Protein AF-A0A0P7VGB6-F1 (afdb_monomer_lite)

Organism: Scleropages formosus (NCBI:txid113540)

Foldseek 3Di:
DPPLCVPFWPDKAADPPDRQWMKTKGAQDPPDPRHQKIKIWIWGHDPPPPVDAIFTAKIWIDHDHDTQKIWGRFGGPDPPPDSCVVVCRVPPDDTPIDGPPD

Radius of gyration: 13.34 Å; chains: 1; bounding box: 38×28×36 Å

pLDDT: mean 71.08, std 16.15, range [40.88, 90.06]

Secondary structure (DSSP, 8-state):
--HHHHTT-SEEEEETTEEEEEEEEEEPPTTSTTTT-EEEEEEE--TTTTTSPPEEEEEEEEETTEEEEEEESPPP-----STHHHHHHHHSTTS--EE---

Sequence (102 aa):
MQSFLCRVVRLAGPKGDNIYEWRSTILGPPGSVYEGGVFFLDIAFTPDYPFKPPKLLRVVVTRGSRIDAVCQNAPEIRPLLNSTFVDNVVEKEGGSCHVGMS

InterPro domains:
  IPR000608 Ubiquitin-conjugating (UBC), catalytic core domain [PF00179] (13-56)
  IPR000608 Ubiquitin-conjugating (UBC), catalytic core domain [PS50127] (1-102)
  IPR016135 Ubiquitin-conjugating enzyme/RWD-like [G3DSA:3.10.110.10] (8-97)
  IPR016135 Ubiquitin-conjugating enzyme/RWD-like [SSF54495] (8-59)

Structure (mmCIF, N/CA/C/O backbone):
data_AF-A0A0P7VGB6-F1
#
_entry.id   AF-A0A0P7VGB6-F1
#
loop_
_atom_site.group_PDB
_atom_site.id
_atom_site.type_symbol
_atom_site.label_atom_id
_atom_site.label_alt_id
_atom_site.label_comp_id
_atom_site.label_asym_id
_atom_site.label_entity_id
_atom_site.label_seq_id
_atom_site.pdbx_PDB_ins_code
_atom_site.Cartn_x
_atom_site.Cartn_y
_atom_site.Cartn_z
_atom_site.occupancy
_atom_site.B_iso_or_equiv
_atom_site.auth_seq_id
_atom_site.auth_comp_id
_atom_site.auth_asym_id
_atom_site.auth_atom_id
_atom_site.pdbx_PDB_model_num
ATOM 1 N N . MET A 1 1 ? 12.772 -12.089 -1.631 1.00 44.84 1 MET A N 1
ATOM 2 C CA . MET A 1 1 ? 11.795 -11.185 -2.280 1.00 44.84 1 MET A CA 1
ATOM 3 C C . MET A 1 1 ? 10.356 -11.387 -1.777 1.00 44.84 1 MET A C 1
ATOM 5 O O . MET A 1 1 ? 9.650 -10.403 -1.641 1.00 44.84 1 MET A O 1
ATOM 9 N N . GLN A 1 2 ? 9.932 -12.611 -1.416 1.00 42.31 2 GLN A N 1
ATOM 10 C CA . GLN A 1 2 ? 8.554 -12.931 -0.976 1.00 42.31 2 GLN A CA 1
ATOM 11 C C . GLN A 1 2 ? 8.207 -12.626 0.503 1.00 42.31 2 GLN A C 1
ATOM 13 O O . GLN A 1 2 ? 7.038 -12.648 0.876 1.00 42.31 2 GLN A O 1
ATOM 18 N N . SER A 1 3 ? 9.194 -12.394 1.374 1.00 46.78 3 SER A N 1
ATOM 19 C CA . SER A 1 3 ? 8.998 -12.434 2.835 1.00 46.78 3 SER A CA 1
ATOM 20 C C . SER A 1 3 ? 8.408 -11.157 3.449 1.00 46.78 3 SER A C 1
ATOM 22 O O . SER A 1 3 ? 7.692 -11.250 4.443 1.00 46.78 3 SER A O 1
ATOM 24 N N . PHE A 1 4 ? 8.671 -9.981 2.867 1.00 49.28 4 PHE A N 1
ATOM 25 C CA . PHE A 1 4 ? 8.203 -8.691 3.400 1.00 49.28 4 PHE A CA 1
ATOM 26 C C . PHE A 1 4 ? 6.713 -8.429 3.132 1.00 49.28 4 PHE A C 1
ATOM 28 O O . PHE A 1 4 ? 6.015 -7.931 4.008 1.00 49.28 4 PHE A O 1
ATOM 35 N N . LEU A 1 5 ? 6.209 -8.801 1.949 1.00 53.38 5 LEU A N 1
ATOM 36 C CA . LEU A 1 5 ? 4.799 -8.614 1.580 1.00 53.38 5 LEU A CA 1
ATOM 37 C C . LEU A 1 5 ? 3.881 -9.619 2.299 1.00 53.38 5 LEU A C 1
ATOM 39 O O . LEU A 1 5 ? 2.825 -9.244 2.791 1.00 53.38 5 LEU A O 1
ATOM 43 N N . CYS A 1 6 ? 4.306 -10.876 2.445 1.00 50.16 6 CYS A N 1
ATOM 44 C CA . CYS A 1 6 ? 3.435 -11.977 2.876 1.00 50.16 6 CYS A CA 1
ATOM 45 C C . CYS A 1 6 ? 2.855 -11.841 4.305 1.00 50.16 6 CYS A C 1
ATOM 47 O O . CYS A 1 6 ? 1.812 -12.416 4.598 1.00 50.16 6 CYS A O 1
ATOM 49 N N . ARG A 1 7 ? 3.498 -11.086 5.213 1.00 55.44 7 ARG A N 1
ATOM 50 C CA . ARG A 1 7 ? 3.046 -10.988 6.620 1.00 55.44 7 ARG A CA 1
ATOM 51 C C . ARG A 1 7 ? 1.944 -9.962 6.883 1.00 55.44 7 ARG A C 1
ATOM 53 O O . ARG A 1 7 ? 1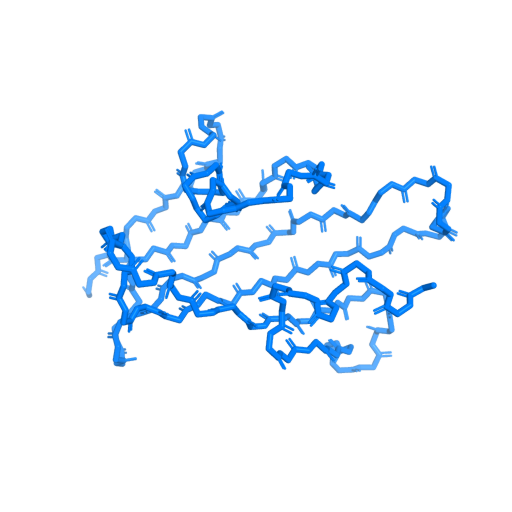.204 -10.131 7.845 1.00 55.44 7 ARG A O 1
ATOM 60 N N . VAL A 1 8 ? 1.855 -8.901 6.087 1.00 57.84 8 VAL A N 1
ATOM 61 C CA . VAL A 1 8 ? 0.941 -7.765 6.347 1.00 57.84 8 VAL A CA 1
ATOM 62 C C . VAL A 1 8 ? -0.009 -7.541 5.175 1.00 57.84 8 VAL A C 1
ATOM 64 O O . VAL A 1 8 ? -1.157 -7.140 5.355 1.00 57.84 8 VAL A O 1
ATOM 67 N N . VAL A 1 9 ? 0.451 -7.843 3.963 1.00 64.44 9 VAL A N 1
ATOM 68 C CA . VAL A 1 9 ? -0.320 -7.659 2.746 1.00 64.44 9 VAL A CA 1
ATOM 69 C C . VAL A 1 9 ? -1.080 -8.939 2.431 1.00 64.44 9 VAL A C 1
ATOM 71 O O . VAL A 1 9 ? -0.487 -9.993 2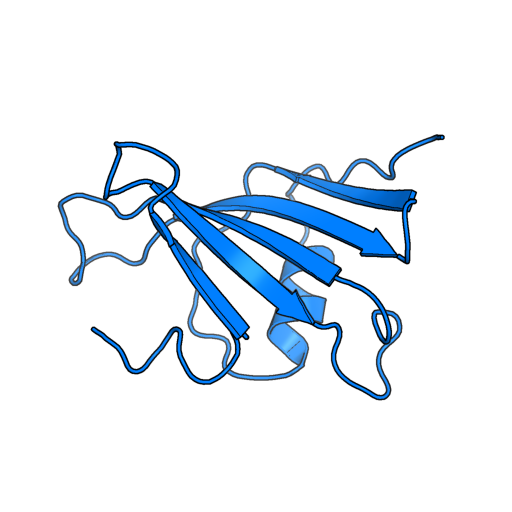.218 1.00 64.44 9 VAL A O 1
ATOM 74 N N . ARG A 1 10 ? -2.412 -8.836 2.382 1.00 71.81 10 ARG A N 1
ATOM 75 C CA . ARG A 1 10 ? -3.296 -9.959 2.036 1.00 71.81 10 ARG A CA 1
ATOM 76 C C . ARG A 1 10 ? -3.190 -10.319 0.560 1.00 71.81 10 ARG A C 1
ATOM 78 O O . ARG A 1 10 ? -3.233 -11.492 0.216 1.00 71.81 10 ARG A O 1
ATOM 85 N N . LEU A 1 11 ? -3.065 -9.307 -0.296 1.00 80.69 11 LEU A N 1
ATOM 86 C CA . LEU A 1 11 ? -2.961 -9.444 -1.746 1.00 80.69 11 LEU A CA 1
ATOM 87 C C . LEU A 1 11 ? -1.965 -8.416 -2.268 1.00 80.69 11 LEU A C 1
ATOM 89 O O . LEU A 1 11 ? -2.066 -7.245 -1.909 1.00 80.69 11 LEU A O 1
ATOM 93 N N . ALA A 1 12 ? -1.027 -8.838 -3.108 1.00 84.88 12 ALA A N 1
ATOM 94 C CA . ALA A 1 12 ? -0.084 -7.964 -3.794 1.00 84.88 12 ALA A CA 1
ATOM 95 C C . ALA A 1 12 ? 0.095 -8.456 -5.228 1.00 84.88 12 ALA A C 1
ATOM 97 O O . ALA A 1 12 ? 0.244 -9.659 -5.440 1.00 84.88 12 ALA A O 1
ATOM 98 N N . GLY A 1 13 ? 0.122 -7.544 -6.191 1.00 87.88 13 GLY A N 1
ATOM 99 C CA . GLY A 1 13 ? 0.420 -7.890 -7.573 1.00 87.88 13 GLY A CA 1
ATOM 100 C C . GLY A 1 13 ? 0.746 -6.667 -8.422 1.00 87.88 13 GLY A C 1
ATOM 101 O O . GLY A 1 13 ? 0.487 -5.541 -7.989 1.00 87.88 13 GLY A O 1
ATOM 102 N N . PRO A 1 14 ? 1.318 -6.875 -9.617 1.00 89.81 14 PRO A N 1
ATOM 103 C CA . PRO A 1 14 ? 1.593 -5.796 -10.551 1.00 89.81 14 PRO A CA 1
ATOM 104 C C . PRO A 1 14 ? 0.297 -5.112 -11.001 1.00 89.81 14 PRO A C 1
ATOM 106 O O . PRO A 1 14 ? -0.769 -5.726 -11.093 1.00 89.81 14 PRO A O 1
ATOM 109 N N . LYS A 1 15 ? 0.387 -3.814 -11.262 1.00 88.19 15 LYS A N 1
ATOM 110 C CA . LYS A 1 15 ? -0.715 -2.973 -11.712 1.00 88.19 15 LYS A CA 1
ATOM 111 C C . LYS A 1 15 ? -0.679 -2.905 -13.238 1.00 88.19 15 LYS A C 1
ATOM 113 O O . LYS A 1 15 ? 0.075 -2.128 -13.819 1.00 88.19 15 LYS A O 1
ATOM 118 N N . GLY A 1 16 ? -1.527 -3.710 -13.873 1.00 86.81 16 GLY A N 1
ATOM 119 C CA . GLY A 1 16 ? -1.544 -3.840 -15.331 1.00 86.81 16 GLY A CA 1
ATOM 120 C C . GLY A 1 16 ? -0.239 -4.448 -15.844 1.00 86.81 16 GLY A C 1
ATOM 121 O O . GLY A 1 16 ? 0.276 -5.391 -15.245 1.00 86.81 16 GLY A O 1
ATOM 122 N N . ASP A 1 17 ? 0.302 -3.880 -16.920 1.00 88.06 17 ASP A N 1
ATOM 123 C CA . ASP A 1 17 ? 1.485 -4.419 -17.605 1.00 88.06 17 ASP A CA 1
ATOM 124 C C . ASP A 1 17 ? 2.818 -3.940 -16.999 1.00 88.06 17 ASP A C 1
ATOM 126 O O . ASP A 1 17 ? 3.877 -4.503 -17.284 1.00 88.06 17 ASP A O 1
ATOM 130 N N . ASN A 1 18 ? 2.796 -2.908 -16.143 1.00 86.12 18 ASN A N 1
ATOM 131 C CA . ASN A 1 18 ? 4.002 -2.385 -15.506 1.00 86.12 18 ASN A CA 1
ATOM 132 C C . ASN A 1 18 ? 4.347 -3.188 -14.243 1.00 86.12 18 ASN A C 1
ATOM 134 O O . ASN A 1 18 ? 3.804 -2.945 -13.167 1.00 86.12 18 ASN A O 1
ATOM 138 N N . ILE A 1 19 ? 5.315 -4.100 -14.357 1.00 86.75 19 ILE A N 1
ATOM 139 C CA . ILE A 1 19 ? 5.778 -4.943 -13.242 1.00 86.75 19 ILE A CA 1
ATOM 140 C C . ILE A 1 19 ? 6.459 -4.171 -12.104 1.00 86.75 19 ILE A C 1
ATOM 142 O O . ILE A 1 19 ? 6.685 -4.744 -11.040 1.00 86.75 19 ILE A O 1
ATOM 146 N N . TYR A 1 20 ? 6.809 -2.900 -12.312 1.00 87.81 20 TYR A N 1
ATOM 147 C CA . TYR A 1 20 ? 7.394 -2.044 -11.2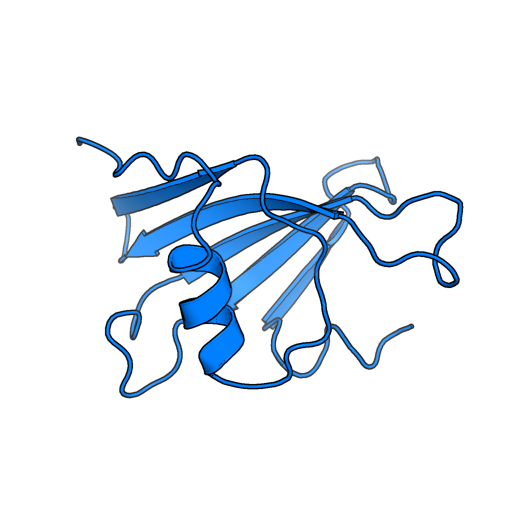81 1.00 87.81 20 TYR A CA 1
ATOM 148 C C . TYR A 1 20 ? 6.336 -1.296 -10.472 1.00 87.81 20 TYR A C 1
ATOM 150 O O . TYR A 1 20 ? 6.632 -0.826 -9.377 1.00 87.81 20 TYR A O 1
ATOM 158 N N . GLU A 1 21 ? 5.101 -1.209 -10.961 1.00 89.12 21 GLU A N 1
ATOM 159 C CA . GLU A 1 21 ? 3.976 -0.679 -10.198 1.00 89.12 21 GLU A CA 1
ATOM 160 C C . GLU A 1 21 ? 3.178 -1.829 -9.620 1.00 89.12 21 GLU A C 1
ATOM 162 O O . GLU A 1 21 ? 2.709 -2.695 -10.346 1.00 89.12 21 GLU A O 1
ATOM 167 N N . TRP A 1 22 ? 3.019 -1.857 -8.307 1.00 90.06 22 TRP A N 1
ATOM 168 C CA . TRP A 1 22 ? 2.251 -2.886 -7.628 1.00 90.06 22 TRP A CA 1
ATOM 169 C C . TRP A 1 22 ? 1.078 -2.268 -6.904 1.00 90.06 22 TRP A C 1
ATOM 171 O O . TRP A 1 22 ? 1.183 -1.193 -6.316 1.00 90.06 22 TRP A O 1
ATOM 181 N N . ARG A 1 23 ? -0.033 -2.995 -6.904 1.00 89.75 23 ARG A N 1
ATOM 182 C CA . ARG A 1 23 ? -1.151 -2.733 -6.017 1.00 89.75 23 ARG A CA 1
ATOM 183 C C . ARG A 1 23 ? -1.189 -3.793 -4.935 1.00 89.75 23 ARG A C 1
ATOM 185 O O . ARG A 1 23 ? -1.119 -4.990 -5.217 1.00 89.75 23 ARG A O 1
ATOM 192 N N . SER A 1 24 ? -1.334 -3.347 -3.697 1.00 87.50 24 SER A N 1
ATOM 193 C CA . SER A 1 24 ? -1.550 -4.227 -2.561 1.00 87.50 24 SER A CA 1
ATOM 194 C C . SER A 1 24 ? -2.775 -3.844 -1.749 1.00 87.50 24 SER A C 1
ATOM 196 O O . SER A 1 24 ? -3.257 -2.714 -1.800 1.00 87.50 24 SER A O 1
ATOM 198 N N . THR A 1 25 ? -3.315 -4.827 -1.032 1.00 85.69 25 THR A N 1
ATOM 199 C CA . THR A 1 25 ? -4.449 -4.653 -0.123 1.00 85.69 25 THR A CA 1
ATOM 200 C C . THR A 1 25 ? -4.075 -5.098 1.284 1.00 85.69 25 THR A C 1
ATOM 202 O O . THR A 1 25 ? -3.554 -6.202 1.483 1.00 85.69 25 THR A O 1
ATOM 205 N N . ILE A 1 26 ? -4.371 -4.242 2.257 1.00 84.75 26 ILE A N 1
ATOM 206 C CA . ILE A 1 26 ? -4.193 -4.487 3.689 1.00 84.75 26 ILE A CA 1
ATOM 207 C C . ILE A 1 26 ? -5.546 -4.287 4.376 1.00 84.75 26 ILE A C 1
ATOM 209 O O . ILE A 1 26 ? -6.328 -3.417 3.993 1.00 84.75 26 ILE A O 1
ATOM 213 N N . LEU A 1 27 ? -5.835 -5.116 5.375 1.00 83.00 27 LEU A N 1
ATOM 214 C CA . LEU A 1 27 ? -7.009 -4.940 6.227 1.00 83.00 27 LEU A CA 1
ATOM 215 C C . LEU A 1 27 ? -6.622 -4.152 7.472 1.00 83.00 27 LEU A C 1
ATOM 217 O O . LEU A 1 27 ? -5.530 -4.343 8.009 1.00 83.00 27 LEU A O 1
ATOM 221 N N . GLY A 1 28 ? -7.539 -3.311 7.942 1.00 78.44 28 GLY A N 1
ATOM 222 C CA . GLY A 1 28 ? -7.399 -2.637 9.224 1.00 78.44 28 GLY A CA 1
ATOM 223 C C . GLY A 1 28 ? -7.143 -3.643 10.358 1.00 78.44 28 GLY A C 1
ATOM 224 O O . GLY A 1 28 ? -7.872 -4.637 10.444 1.00 78.44 28 GLY A O 1
ATOM 225 N N . PRO A 1 29 ? -6.129 -3.429 11.216 1.00 76.62 29 PRO A N 1
ATOM 226 C CA . PRO A 1 29 ? -5.861 -4.300 12.355 1.00 76.62 29 PRO A CA 1
ATOM 227 C C . PRO A 1 29 ? -7.059 -4.354 13.320 1.00 76.62 29 PRO A C 1
ATOM 229 O O . PRO A 1 29 ? -7.689 -3.315 13.544 1.00 76.62 29 PRO A O 1
ATOM 232 N N . PRO A 1 30 ? -7.363 -5.517 13.925 1.00 78.19 30 PRO A N 1
ATOM 233 C CA . PRO A 1 30 ? -8.392 -5.610 14.958 1.00 78.19 30 PRO A CA 1
ATOM 234 C C . PRO A 1 30 ? -7.991 -4.798 16.199 1.00 78.19 30 PRO A C 1
ATOM 236 O O . PRO A 1 30 ? -6.815 -4.758 16.563 1.00 78.19 30 PRO A O 1
ATOM 239 N N . GLY A 1 31 ? -8.957 -4.148 16.844 1.00 76.75 31 GLY A N 1
ATOM 240 C CA . GLY A 1 31 ? -8.768 -3.272 18.002 1.00 76.75 31 GLY A CA 1
ATOM 241 C C . GLY A 1 31 ? -8.253 -1.864 17.674 1.00 76.75 31 GLY A C 1
ATOM 242 O O . GLY A 1 31 ? -7.966 -1.107 18.598 1.00 76.75 31 GLY A O 1
ATOM 243 N N . SER A 1 32 ? -8.120 -1.502 16.391 1.00 75.06 32 SER A N 1
ATOM 244 C CA . SER A 1 32 ? -7.694 -0.162 15.948 1.00 75.06 32 SER A CA 1
ATOM 245 C C . SER A 1 32 ? -8.875 0.698 15.489 1.00 75.06 32 SER A C 1
ATOM 247 O O . SER A 1 32 ? -9.925 0.186 15.100 1.00 75.06 32 SER A O 1
ATOM 249 N N . VAL A 1 33 ? -8.686 2.020 15.420 1.00 73.75 33 VAL A N 1
ATOM 250 C CA . VAL A 1 33 ? -9.676 2.943 14.822 1.00 73.75 33 VAL A CA 1
ATOM 251 C C . VAL A 1 33 ? -9.931 2.671 13.340 1.00 73.75 33 VAL A C 1
ATOM 253 O O . VAL A 1 33 ? -10.915 3.163 12.791 1.00 73.75 33 VAL A O 1
ATOM 256 N N . TYR A 1 34 ? -9.066 1.879 12.706 1.00 75.19 34 TYR A N 1
ATOM 257 C CA . TYR A 1 34 ? -9.132 1.461 11.312 1.00 75.19 34 TYR A CA 1
ATOM 258 C C . TYR A 1 34 ? -9.737 0.069 11.129 1.00 75.19 34 TYR A C 1
ATOM 260 O O . TYR A 1 34 ? -9.864 -0.389 9.992 1.00 75.19 34 TYR A O 1
ATOM 268 N N . GLU A 1 35 ? -10.111 -0.615 12.215 1.00 82.12 35 GLU A N 1
ATOM 269 C CA . GLU A 1 35 ? -10.746 -1.928 12.155 1.00 82.12 35 GLU A CA 1
ATOM 270 C C . GLU A 1 35 ? -11.961 -1.903 11.213 1.00 82.1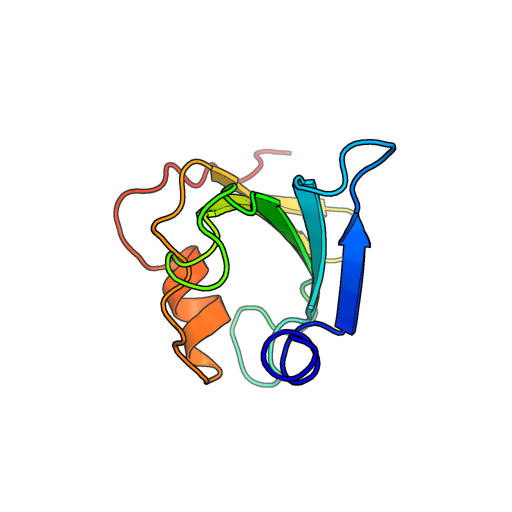2 35 GLU A C 1
ATOM 272 O O . GLU A 1 35 ? -12.716 -0.922 11.139 1.00 82.12 35 GLU A O 1
ATOM 277 N N . GLY A 1 36 ? -12.094 -2.972 10.422 1.00 82.75 36 GLY A N 1
ATOM 278 C CA . GLY A 1 36 ? -13.108 -3.097 9.373 1.00 82.75 36 GLY A CA 1
ATOM 279 C C . GLY A 1 36 ? -12.830 -2.281 8.103 1.00 82.75 36 GLY A C 1
ATOM 280 O O . GLY A 1 36 ? -13.587 -2.393 7.140 1.00 82.75 36 GLY A O 1
ATOM 281 N N . GLY A 1 37 ? -11.762 -1.478 8.070 1.00 83.94 37 GLY A N 1
ATOM 282 C CA . GLY A 1 37 ? -11.319 -0.752 6.882 1.00 83.94 37 GLY A CA 1
ATOM 283 C C . GLY A 1 37 ? -10.496 -1.612 5.919 1.00 83.94 37 GLY A C 1
ATOM 284 O O . GLY A 1 37 ? -9.815 -2.562 6.319 1.00 83.94 37 GLY A O 1
ATOM 285 N N . VAL A 1 38 ? -10.527 -1.249 4.638 1.00 86.44 38 VAL A N 1
ATOM 286 C CA . VAL A 1 38 ? -9.690 -1.826 3.580 1.00 86.44 38 VAL A CA 1
ATOM 287 C C . VAL A 1 38 ? -8.794 -0.738 3.002 1.00 86.44 38 VAL A C 1
ATOM 289 O O . VAL A 1 38 ? -9.266 0.322 2.587 1.00 86.44 38 VAL A O 1
ATOM 292 N N . PHE A 1 39 ? -7.497 -1.027 2.970 1.00 85.50 39 PHE A N 1
ATOM 293 C CA . PHE A 1 39 ? -6.443 -0.124 2.535 1.00 85.50 39 PHE A CA 1
ATOM 294 C C . PHE A 1 39 ? -5.870 -0.623 1.216 1.00 85.50 39 PHE A C 1
ATOM 296 O O . PHE A 1 39 ? -5.308 -1.718 1.160 1.00 85.50 39 PHE A O 1
ATOM 303 N N . PHE A 1 40 ? -5.981 0.182 0.165 1.00 87.25 40 PHE A N 1
ATOM 304 C CA . PHE A 1 40 ? -5.360 -0.084 -1.129 1.00 87.25 40 PHE A CA 1
ATOM 305 C C . PHE A 1 40 ? -4.106 0.763 -1.274 1.00 87.25 40 PHE A C 1
ATOM 307 O O . PHE A 1 40 ? -4.177 1.986 -1.181 1.00 87.25 40 PHE A O 1
ATOM 314 N N . LEU A 1 41 ? -2.971 0.124 -1.530 1.00 84.88 41 LEU A N 1
ATOM 315 C CA . LEU A 1 41 ? -1.676 0.780 -1.638 1.00 84.88 41 LEU A CA 1
ATOM 316 C C . LEU A 1 41 ? -1.156 0.630 -3.063 1.00 84.88 41 LEU A C 1
ATOM 318 O O . LEU A 1 41 ? -1.156 -0.473 -3.606 1.00 84.88 41 LEU A O 1
ATOM 322 N N . ASP A 1 42 ? -0.694 1.730 -3.648 1.00 87.56 42 ASP A N 1
ATOM 323 C CA . ASP A 1 42 ? 0.054 1.729 -4.901 1.00 87.56 42 ASP A CA 1
ATOM 324 C C . ASP A 1 42 ? 1.543 1.927 -4.581 1.00 87.56 42 ASP A C 1
ATOM 326 O O . ASP A 1 42 ? 1.931 2.909 -3.943 1.00 87.56 42 ASP A O 1
ATOM 330 N N . ILE A 1 43 ? 2.375 0.980 -5.005 1.00 84.75 43 ILE A N 1
ATOM 331 C CA . ILE A 1 43 ? 3.795 0.872 -4.665 1.00 84.75 43 ILE A CA 1
ATOM 332 C C . ILE A 1 43 ? 4.614 0.898 -5.955 1.00 84.75 43 ILE A C 1
ATOM 334 O O . ILE A 1 43 ? 4.306 0.170 -6.892 1.00 84.75 43 ILE A O 1
ATOM 338 N N . ALA A 1 44 ? 5.680 1.694 -5.991 1.00 86.81 44 ALA A N 1
ATOM 339 C CA . ALA A 1 44 ? 6.647 1.705 -7.082 1.00 86.81 44 ALA A CA 1
ATOM 340 C C . ALA A 1 44 ? 7.966 1.059 -6.650 1.00 86.81 44 ALA A C 1
ATOM 342 O O . ALA A 1 44 ? 8.651 1.544 -5.744 1.00 86.81 44 ALA A O 1
ATOM 343 N N . PHE A 1 45 ? 8.346 -0.011 -7.336 1.00 86.00 45 PHE A N 1
ATOM 344 C CA . PHE A 1 45 ? 9.673 -0.598 -7.255 1.00 86.00 45 PHE A CA 1
ATOM 345 C C . PHE A 1 45 ? 10.629 0.192 -8.141 1.00 86.00 45 PHE A C 1
ATOM 347 O O . PHE A 1 45 ? 10.366 0.426 -9.319 1.00 86.00 45 PHE A O 1
ATOM 354 N N . THR A 1 46 ? 11.747 0.622 -7.567 1.00 82.81 46 THR A N 1
ATOM 355 C CA . THR A 1 46 ? 12.809 1.257 -8.344 1.00 82.81 46 THR A CA 1
ATOM 356 C C . THR A 1 46 ? 13.640 0.184 -9.058 1.00 82.81 46 THR A C 1
ATOM 358 O O . THR A 1 46 ? 13.697 -0.954 -8.586 1.00 82.81 46 THR A O 1
ATOM 361 N N . PRO A 1 47 ? 14.333 0.524 -10.160 1.00 85.38 47 PRO A N 1
ATOM 362 C CA . PRO A 1 47 ? 15.277 -0.392 -10.807 1.00 85.38 47 PRO A CA 1
ATOM 363 C C . PRO A 1 47 ? 16.401 -0.866 -9.873 1.00 85.38 47 PRO A C 1
ATOM 365 O O . PRO A 1 47 ? 16.943 -1.949 -10.056 1.00 85.38 47 PRO A O 1
ATOM 368 N N . ASP A 1 48 ? 16.712 -0.067 -8.848 1.00 84.75 48 ASP A N 1
ATOM 369 C CA . ASP A 1 48 ? 17.726 -0.360 -7.832 1.00 84.75 48 ASP A CA 1
ATOM 370 C C . ASP A 1 48 ? 17.219 -1.310 -6.728 1.00 84.75 48 ASP A C 1
ATOM 372 O O . ASP A 1 48 ? 17.944 -1.600 -5.773 1.00 84.75 48 ASP A O 1
ATOM 376 N N . TYR A 1 49 ? 15.970 -1.776 -6.789 1.00 78.44 49 TYR A N 1
ATOM 377 C CA . TYR A 1 49 ? 15.467 -2.791 -5.868 1.00 78.44 49 TYR A CA 1
ATOM 378 C C . TYR A 1 49 ? 16.229 -4.113 -6.095 1.00 78.44 49 TYR A C 1
ATOM 380 O O . TYR A 1 49 ? 16.374 -4.536 -7.241 1.00 78.44 49 TYR A O 1
ATOM 388 N N . PRO A 1 50 ? 16.717 -4.808 -5.047 1.00 80.88 50 PRO A N 1
ATOM 389 C CA . PRO A 1 50 ? 16.371 -4.677 -3.627 1.00 80.88 50 PRO A CA 1
ATOM 390 C C . PRO A 1 50 ? 17.294 -3.773 -2.787 1.00 80.88 50 PRO A C 1
ATOM 392 O O . PRO A 1 50 ? 17.121 -3.717 -1.572 1.00 80.88 50 PRO A O 1
ATOM 395 N N . PHE A 1 51 ? 18.273 -3.088 -3.388 1.00 84.69 51 PHE A N 1
ATOM 396 C CA . PHE A 1 51 ? 19.230 -2.237 -2.665 1.00 84.69 51 PHE A CA 1
ATOM 397 C C . PHE A 1 51 ? 18.609 -0.927 -2.171 1.00 84.69 51 PHE A C 1
ATOM 399 O O . PHE A 1 51 ? 19.003 -0.418 -1.122 1.00 84.69 51 PHE A O 1
ATOM 406 N N . LYS A 1 52 ? 17.622 -0.391 -2.902 1.00 79.25 52 LYS A N 1
ATOM 407 C CA . LYS A 1 52 ? 16.769 0.714 -2.443 1.00 79.25 52 LYS A CA 1
ATOM 408 C C . LYS A 1 52 ? 15.357 0.220 -2.115 1.00 79.25 52 LYS A C 1
ATOM 410 O O . LYS A 1 52 ? 14.841 -0.649 -2.823 1.00 79.25 52 LYS A O 1
ATOM 415 N N . PRO A 1 53 ? 14.711 0.766 -1.069 1.00 75.88 53 PRO A N 1
ATOM 416 C CA . PRO A 1 53 ? 13.340 0.410 -0.732 1.00 75.88 53 PRO A CA 1
ATOM 417 C C . PRO A 1 53 ? 12.361 0.864 -1.831 1.00 75.88 53 PRO A C 1
ATOM 419 O O . PRO A 1 53 ? 12.642 1.813 -2.571 1.00 75.88 53 PRO A O 1
ATOM 422 N N . PRO A 1 54 ? 11.196 0.206 -1.948 1.00 80.56 54 PRO A N 1
ATOM 423 C CA . PRO A 1 54 ? 10.138 0.670 -2.827 1.00 80.56 54 PRO A CA 1
ATOM 424 C C . PRO A 1 54 ? 9.480 1.941 -2.269 1.00 80.56 54 PRO A C 1
ATOM 426 O O . PRO A 1 54 ? 9.449 2.183 -1.057 1.00 80.56 54 PRO A O 1
ATOM 429 N N . LYS A 1 55 ? 8.918 2.747 -3.169 1.00 80.69 55 LYS A N 1
ATOM 430 C CA . LYS A 1 55 ? 8.222 3.992 -2.831 1.00 80.69 55 LYS A CA 1
ATOM 431 C C . LYS A 1 55 ? 6.725 3.751 -2.720 1.00 80.69 55 LYS A C 1
ATOM 433 O O . LYS A 1 55 ? 6.141 3.094 -3.580 1.00 80.69 55 LYS A O 1
ATOM 438 N N . LEU A 1 56 ? 6.099 4.315 -1.692 1.00 80.81 56 LEU A N 1
ATOM 439 C CA . LEU A 1 56 ? 4.647 4.320 -1.567 1.00 80.81 56 LEU A CA 1
ATOM 440 C C . LEU A 1 56 ? 4.093 5.525 -2.329 1.00 80.81 56 LEU A C 1
ATOM 442 O O . LEU A 1 56 ? 4.351 6.667 -1.965 1.00 80.81 56 LEU A O 1
ATOM 446 N N . LEU A 1 57 ? 3.358 5.279 -3.409 1.00 82.75 57 LEU A N 1
ATOM 447 C CA . LEU A 1 57 ? 2.806 6.349 -4.240 1.00 82.75 57 LEU A CA 1
ATOM 448 C C . LEU A 1 57 ? 1.516 6.900 -3.635 1.00 82.75 57 LEU A C 1
ATOM 450 O O . LEU A 1 57 ? 1.327 8.114 -3.533 1.00 82.75 57 LEU A O 1
ATOM 454 N N . ARG A 1 58 ? 0.611 5.993 -3.256 1.00 85.38 58 ARG A N 1
ATOM 455 C CA . ARG A 1 58 ?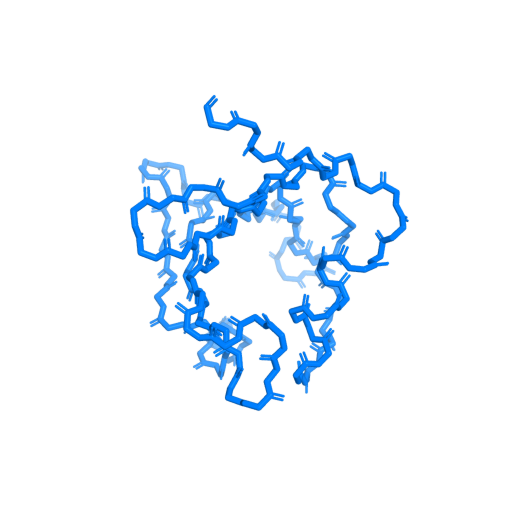 -0.746 6.339 -2.841 1.00 85.38 58 ARG A CA 1
ATOM 456 C C . ARG A 1 58 ? -1.336 5.286 -1.919 1.00 85.38 58 ARG A C 1
ATOM 458 O O . ARG A 1 58 ? -1.116 4.096 -2.124 1.00 85.38 58 ARG A O 1
ATOM 465 N N . VAL A 1 59 ? -2.150 5.735 -0.971 1.00 84.62 59 VAL A N 1
ATOM 466 C CA . VAL A 1 59 ? -2.988 4.893 -0.118 1.00 84.62 59 VAL A CA 1
ATOM 467 C C . VAL A 1 59 ? -4.432 5.366 -0.209 1.00 84.62 59 VAL A C 1
ATOM 469 O O . VAL A 1 59 ? -4.705 6.560 -0.110 1.00 84.62 59 VAL A O 1
ATOM 472 N N . VAL A 1 60 ? -5.355 4.431 -0.412 1.00 86.38 60 VAL A N 1
ATOM 473 C CA . VAL A 1 60 ? -6.801 4.663 -0.329 1.00 86.38 60 VAL A CA 1
ATOM 474 C C . VAL A 1 60 ? -7.344 3.869 0.833 1.00 86.38 60 VAL A C 1
ATOM 476 O O . VAL A 1 60 ? -7.178 2.652 0.873 1.00 86.38 60 VAL A O 1
ATOM 479 N N . VAL A 1 61 ? -8.023 4.557 1.736 1.00 83.50 61 VAL A N 1
ATOM 480 C CA . VAL A 1 61 ? -8.718 3.956 2.866 1.00 83.50 61 VAL A CA 1
ATOM 481 C C . VAL A 1 61 ? -10.199 3.906 2.541 1.00 83.50 61 VAL A C 1
ATOM 483 O O . VAL A 1 61 ? -10.791 4.908 2.136 1.00 83.50 61 VAL A O 1
ATOM 486 N N . THR A 1 62 ? -10.793 2.733 2.707 1.00 85.81 62 THR A N 1
ATOM 487 C CA . THR A 1 62 ? -12.218 2.515 2.469 1.00 85.81 62 THR A CA 1
ATOM 488 C C . THR A 1 62 ? -12.866 1.819 3.655 1.00 85.81 62 THR A C 1
ATOM 490 O O . THR A 1 62 ? -12.250 0.954 4.282 1.00 85.81 62 THR A O 1
ATOM 493 N N . ARG A 1 63 ? -14.127 2.152 3.928 1.00 85.00 63 ARG A N 1
ATOM 494 C CA . ARG A 1 63 ? -15.009 1.404 4.831 1.00 85.00 63 ARG A CA 1
ATOM 495 C C . ARG A 1 63 ? -16.296 1.066 4.100 1.00 85.00 63 ARG A C 1
ATOM 497 O O . ARG A 1 63 ? -17.062 1.944 3.700 1.00 85.00 63 ARG A O 1
ATOM 504 N N . GLY A 1 64 ? -16.525 -0.230 3.891 1.00 83.19 64 GLY A N 1
ATOM 505 C CA . GLY A 1 64 ? -17.580 -0.690 2.990 1.00 83.19 64 GLY A CA 1
ATOM 506 C C . GLY A 1 64 ? -17.367 -0.123 1.582 1.00 83.19 64 GLY A C 1
ATOM 507 O O . GLY A 1 64 ? -16.312 -0.325 0.989 1.00 83.19 64 GLY A O 1
ATOM 508 N N . SER A 1 65 ? -18.352 0.609 1.059 1.00 78.81 65 SER A N 1
ATOM 509 C CA . SER A 1 65 ? -18.281 1.252 -0.265 1.00 78.81 65 SER A CA 1
ATOM 510 C C . SER A 1 65 ? -17.834 2.721 -0.231 1.00 78.81 65 SER A C 1
ATOM 512 O O . SER A 1 65 ? -17.819 3.367 -1.276 1.00 78.81 65 SER A O 1
ATOM 514 N N . ARG A 1 66 ? -17.504 3.277 0.943 1.00 83.94 66 ARG A N 1
ATOM 515 C CA . ARG A 1 66 ? -17.128 4.692 1.100 1.00 83.94 66 ARG A CA 1
ATOM 516 C C . ARG A 1 66 ? -15.610 4.849 1.094 1.00 83.94 66 ARG A C 1
ATOM 518 O O . ARG A 1 66 ? -14.907 4.055 1.719 1.00 83.94 66 ARG A O 1
ATOM 525 N N . ILE A 1 67 ? -15.118 5.870 0.392 1.00 84.31 67 ILE A N 1
ATOM 526 C CA . ILE A 1 67 ? -13.715 6.296 0.456 1.00 84.31 67 ILE A CA 1
ATOM 527 C C . ILE A 1 67 ? -13.593 7.257 1.634 1.00 84.31 67 ILE A C 1
ATOM 529 O O . ILE A 1 67 ? -14.145 8.351 1.588 1.00 84.31 67 ILE A O 1
ATOM 533 N N . ASP A 1 68 ? -12.873 6.845 2.671 1.00 75.81 68 ASP A N 1
ATOM 534 C CA . ASP A 1 68 ? -12.701 7.653 3.879 1.00 75.81 68 ASP A CA 1
ATOM 535 C C . ASP A 1 68 ? -11.509 8.601 3.742 1.00 75.81 68 ASP A C 1
ATOM 537 O O . ASP A 1 68 ? -11.581 9.764 4.132 1.00 75.81 68 ASP A O 1
ATOM 541 N N . ALA A 1 69 ? -10.413 8.129 3.145 1.00 78.56 69 ALA A N 1
ATOM 542 C CA . ALA A 1 69 ? -9.213 8.935 2.967 1.00 78.56 69 ALA A CA 1
ATOM 543 C C . ALA A 1 69 ? -8.427 8.531 1.721 1.00 78.56 69 ALA A C 1
ATOM 545 O O . ALA A 1 69 ? -8.350 7.354 1.355 1.00 78.56 69 ALA A O 1
ATOM 546 N N . VAL A 1 70 ? -7.786 9.520 1.103 1.00 82.62 70 VAL A N 1
ATOM 547 C CA . VAL A 1 70 ? -6.784 9.306 0.059 1.00 82.62 70 VAL A CA 1
ATOM 548 C C . VAL A 1 70 ? -5.517 10.052 0.445 1.00 82.62 70 VAL A C 1
ATOM 550 O O . VAL A 1 70 ? -5.509 11.279 0.494 1.00 82.62 70 VAL A O 1
ATOM 553 N N . CYS A 1 71 ? -4.440 9.307 0.678 1.00 75.50 71 CYS A N 1
ATOM 554 C CA . CYS A 1 71 ? -3.119 9.843 0.983 1.00 75.50 71 CYS A CA 1
ATOM 555 C C . CYS A 1 71 ? -2.210 9.659 -0.235 1.00 75.50 71 CYS A C 1
ATOM 557 O O . CYS A 1 71 ? -2.090 8.556 -0.773 1.00 75.50 71 CYS A O 1
ATOM 559 N N . GLN A 1 72 ? -1.578 10.737 -0.689 1.00 80.00 72 GLN A N 1
ATOM 560 C CA . GLN A 1 72 ? -0.642 10.733 -1.817 1.00 80.00 72 GLN A CA 1
ATOM 561 C C . GLN A 1 72 ? 0.742 11.183 -1.350 1.00 80.00 72 GLN A C 1
ATOM 563 O O . GLN A 1 72 ? 0.849 11.926 -0.375 1.00 80.00 72 GLN A O 1
ATOM 568 N N . ASN A 1 73 ? 1.784 10.764 -2.073 1.00 66.81 73 ASN A N 1
ATOM 569 C CA . ASN A 1 73 ? 3.177 11.151 -1.816 1.00 66.81 73 ASN A CA 1
ATOM 570 C C . ASN A 1 73 ? 3.665 10.751 -0.413 1.00 66.81 73 ASN A C 1
ATOM 572 O O . ASN A 1 73 ? 4.307 11.534 0.285 1.00 66.81 73 ASN A O 1
ATOM 576 N N . ALA A 1 74 ? 3.340 9.529 0.008 1.00 59.97 74 ALA A N 1
ATOM 577 C CA . ALA A 1 74 ? 3.772 9.005 1.297 1.00 59.97 74 ALA A CA 1
ATOM 578 C C . ALA A 1 74 ? 5.299 8.750 1.325 1.00 59.97 74 ALA A C 1
ATOM 580 O O . ALA A 1 74 ? 5.900 8.461 0.284 1.00 59.97 74 ALA A O 1
ATOM 581 N N . PRO A 1 75 ? 5.950 8.843 2.501 1.00 59.19 75 PRO A N 1
ATOM 582 C CA . PRO A 1 75 ? 7.382 8.577 2.628 1.00 59.19 75 PRO A CA 1
ATOM 583 C C . PRO A 1 75 ? 7.733 7.119 2.286 1.00 59.19 75 PRO A C 1
ATOM 585 O O . PRO A 1 75 ? 6.871 6.240 2.242 1.00 59.19 75 PRO A O 1
ATOM 588 N N . GLU A 1 76 ? 9.022 6.856 2.041 1.00 61.59 76 GLU A N 1
ATOM 589 C CA . GLU A 1 76 ? 9.542 5.513 1.745 1.00 61.59 76 GLU A CA 1
ATOM 590 C C . GLU A 1 76 ? 9.024 4.473 2.748 1.00 61.59 76 GLU A C 1
ATOM 592 O O . GLU A 1 76 ? 8.982 4.737 3.956 1.00 61.59 76 GLU A O 1
ATOM 597 N N . ILE A 1 77 ? 8.670 3.275 2.259 1.00 58.12 77 ILE A N 1
ATOM 598 C CA . ILE A 1 77 ? 8.225 2.174 3.119 1.00 58.12 77 ILE A CA 1
ATOM 599 C C . ILE A 1 77 ? 9.433 1.707 3.932 1.00 58.12 77 ILE A C 1
ATOM 601 O O . ILE A 1 77 ? 10.177 0.810 3.534 1.00 58.12 77 ILE A O 1
ATOM 605 N N . ARG A 1 78 ? 9.656 2.327 5.092 1.00 52.81 78 ARG A N 1
ATOM 606 C CA . ARG A 1 78 ? 10.521 1.736 6.108 1.00 52.81 78 ARG A CA 1
ATOM 607 C C . ARG A 1 78 ? 9.851 0.441 6.569 1.00 52.81 78 ARG A C 1
ATOM 609 O O . ARG A 1 78 ? 8.626 0.420 6.704 1.00 52.81 78 ARG A O 1
ATOM 616 N N . PRO A 1 79 ? 10.615 -0.627 6.837 1.00 46.50 79 PRO A N 1
ATOM 617 C CA . PRO A 1 79 ? 10.083 -1.845 7.430 1.00 46.50 79 PRO A CA 1
ATOM 618 C C . PRO A 1 79 ? 9.688 -1.582 8.893 1.00 46.50 79 PRO A C 1
ATOM 620 O O . PRO A 1 79 ? 10.357 -2.020 9.822 1.00 46.50 79 PRO A O 1
ATOM 623 N N . LEU A 1 80 ? 8.616 -0.820 9.116 1.00 42.38 80 LEU A N 1
ATOM 624 C CA . LEU A 1 80 ? 7.959 -0.721 10.413 1.00 42.38 80 LEU A CA 1
ATOM 625 C C . LEU A 1 80 ? 6.961 -1.881 10.485 1.00 42.38 80 LEU A C 1
ATOM 627 O O . LEU A 1 80 ? 5.883 -1.869 9.901 1.00 42.38 80 LEU A O 1
ATOM 631 N N . LEU A 1 81 ? 7.453 -2.948 11.110 1.00 47.47 81 LEU A N 1
ATOM 632 C CA . LEU A 1 81 ? 6.914 -4.303 11.210 1.00 47.47 81 LEU A CA 1
ATOM 633 C C . LEU A 1 81 ? 5.890 -4.448 12.354 1.00 47.47 81 LEU A C 1
ATOM 635 O O . LEU A 1 81 ? 6.078 -5.283 13.235 1.00 47.47 81 LEU A O 1
ATOM 639 N N . ASN A 1 82 ? 4.819 -3.654 12.398 1.00 44.50 82 ASN A N 1
ATOM 640 C CA . ASN A 1 82 ? 3.782 -3.812 13.433 1.00 44.50 82 ASN A CA 1
ATOM 641 C C . ASN A 1 82 ? 2.455 -3.121 13.073 1.00 44.50 82 ASN A C 1
ATOM 643 O O . ASN A 1 82 ? 2.340 -2.491 12.026 1.00 44.50 82 ASN A O 1
ATOM 647 N N . SER A 1 83 ? 1.449 -3.259 13.949 1.00 47.50 83 SER A N 1
ATOM 648 C CA . SER A 1 83 ? 0.165 -2.531 13.913 1.00 47.50 83 SER A CA 1
ATOM 649 C C . SER A 1 83 ? 0.336 -1.031 13.665 1.00 47.50 83 SER A C 1
ATOM 651 O O . SER A 1 83 ? -0.493 -0.424 12.995 1.00 47.50 83 SER A O 1
ATOM 653 N N . THR A 1 84 ? 1.480 -0.479 14.071 1.00 53.31 84 THR A N 1
ATOM 654 C CA . THR A 1 84 ? 1.872 0.896 13.802 1.00 53.31 84 THR A CA 1
ATOM 655 C C . THR A 1 84 ? 2.118 1.176 12.317 1.00 53.31 84 THR A C 1
ATOM 657 O O . THR A 1 84 ? 2.341 2.322 11.987 1.00 53.31 84 THR A O 1
ATOM 660 N N . PHE A 1 85 ? 2.123 0.220 11.380 1.00 59.25 85 PHE A N 1
ATOM 661 C CA . PHE A 1 85 ? 2.221 0.535 9.946 1.00 59.25 85 PHE A CA 1
ATOM 662 C C . PHE A 1 85 ? 0.981 1.282 9.455 1.00 59.25 85 PHE A C 1
ATOM 664 O O . PHE A 1 85 ? 1.122 2.287 8.770 1.00 59.25 85 PHE A O 1
ATOM 671 N N . VAL A 1 86 ? -0.220 0.820 9.823 1.00 57.25 86 VAL A N 1
ATOM 672 C CA . VAL A 1 86 ? -1.467 1.507 9.450 1.00 57.25 86 VAL A CA 1
ATOM 673 C C . VAL A 1 86 ? -1.554 2.847 10.169 1.00 57.25 86 VAL A C 1
ATOM 675 O O . VAL A 1 86 ? -1.835 3.852 9.521 1.00 57.25 86 VAL A O 1
ATOM 678 N N . ASP A 1 87 ? -1.184 2.879 11.451 1.00 54.03 87 ASP A N 1
ATOM 679 C CA . ASP A 1 87 ? -1.117 4.127 12.211 1.00 54.03 87 ASP A CA 1
ATOM 680 C C . ASP A 1 87 ? -0.082 5.088 11.592 1.00 54.03 87 ASP A C 1
ATOM 682 O O . ASP A 1 87 ? -0.439 6.187 11.211 1.00 54.03 87 ASP A O 1
ATOM 686 N N . ASN A 1 88 ? 1.157 4.665 11.309 1.00 51.25 88 ASN A N 1
ATOM 687 C CA . ASN A 1 88 ? 2.202 5.503 10.690 1.00 51.25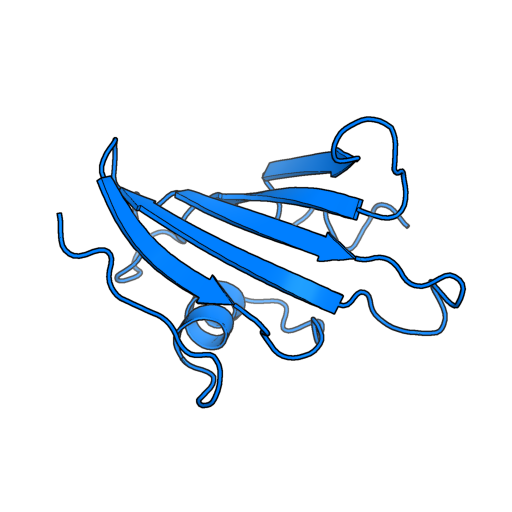 88 ASN A CA 1
ATOM 688 C C . ASN A 1 88 ? 1.888 5.927 9.244 1.00 51.25 88 ASN A C 1
ATOM 690 O O . ASN A 1 88 ? 2.343 6.987 8.826 1.00 51.25 88 ASN A O 1
ATOM 694 N N . VAL A 1 89 ? 1.193 5.107 8.447 1.00 56.59 89 VAL A N 1
ATOM 695 C CA . VAL A 1 89 ? 0.807 5.471 7.070 1.00 56.59 89 VAL A CA 1
ATOM 696 C C . VAL A 1 89 ? -0.217 6.602 7.076 1.00 56.59 89 VAL A C 1
ATOM 698 O O . VAL A 1 89 ? -0.174 7.448 6.185 1.00 56.59 89 VAL A O 1
ATOM 701 N N . VAL A 1 90 ? -1.114 6.623 8.063 1.00 52.62 90 VAL A N 1
ATOM 702 C CA . VAL A 1 90 ? -2.120 7.680 8.208 1.00 52.62 90 VAL A CA 1
ATOM 703 C C . VAL A 1 90 ? -1.593 8.860 9.042 1.00 52.62 90 VAL A C 1
ATOM 705 O O . VAL A 1 90 ? -1.947 9.999 8.759 1.00 52.62 90 VAL A O 1
ATOM 708 N N . GLU A 1 91 ? -0.710 8.620 10.016 1.00 48.62 91 GLU A N 1
ATOM 709 C CA . GLU A 1 91 ? -0.257 9.612 11.007 1.00 48.62 91 GLU A CA 1
ATOM 710 C C . GLU A 1 91 ? 1.108 10.249 10.719 1.00 48.62 91 GLU A C 1
ATOM 712 O O . GLU A 1 91 ? 1.448 11.232 11.372 1.00 48.62 91 GLU A O 1
ATOM 717 N N . LYS A 1 92 ? 1.927 9.769 9.766 1.00 42.88 92 LYS A N 1
ATOM 718 C CA . LYS A 1 92 ? 3.171 10.487 9.420 1.00 42.88 92 LYS A CA 1
ATOM 719 C C . LYS A 1 92 ? 2.897 11.707 8.539 1.00 42.88 92 LYS A C 1
ATOM 721 O O . LYS A 1 92 ? 3.095 11.681 7.327 1.00 42.88 92 LYS A O 1
ATOM 726 N N . GLU A 1 93 ? 2.459 12.766 9.217 1.00 40.88 93 GLU A N 1
ATOM 727 C CA . GLU A 1 93 ? 2.829 14.178 9.058 1.00 40.88 93 GLU A CA 1
ATOM 728 C C . GLU A 1 93 ? 3.576 14.500 7.748 1.00 40.88 93 GLU A C 1
ATOM 730 O O . GLU A 1 93 ? 4.800 14.367 7.654 1.00 40.88 93 GLU A O 1
ATOM 735 N N . GLY A 1 94 ? 2.828 14.935 6.727 1.00 41.12 94 GLY A N 1
ATOM 736 C CA . GLY A 1 94 ? 3.380 15.567 5.521 1.00 41.12 94 GLY A CA 1
ATOM 737 C C . GLY A 1 94 ? 2.781 15.105 4.190 1.00 41.12 94 GLY A C 1
ATOM 738 O O . GLY A 1 94 ? 2.897 15.819 3.195 1.00 41.12 94 GLY A O 1
ATOM 739 N N . GLY A 1 95 ? 2.109 13.952 4.151 1.00 48.34 95 GLY A N 1
ATOM 740 C CA . GLY A 1 95 ? 1.280 13.556 3.010 1.00 48.34 95 GLY A CA 1
ATOM 741 C C . GLY A 1 95 ? -0.077 14.253 3.082 1.00 48.34 95 GLY A C 1
ATOM 742 O O . GLY A 1 95 ? -0.727 14.230 4.123 1.00 48.34 95 GLY A O 1
ATOM 743 N N . SER A 1 96 ? -0.527 14.886 1.998 1.00 53.88 96 SER A N 1
ATOM 744 C CA . SER A 1 96 ? -1.844 15.532 1.968 1.00 53.88 96 SER A CA 1
ATOM 745 C C . SER A 1 96 ? -2.944 14.467 1.881 1.00 53.88 96 SER A C 1
ATOM 747 O O . SER A 1 96 ? -3.402 14.099 0.796 1.00 53.88 96 SER A O 1
ATOM 749 N N . CYS A 1 97 ? -3.313 13.904 3.031 1.00 56.25 97 CYS A N 1
ATOM 750 C CA . CYS A 1 97 ? -4.466 13.029 3.159 1.00 56.25 97 CYS A CA 1
ATOM 751 C C . CYS A 1 97 ? -5.725 13.894 3.073 1.00 56.25 97 CYS A C 1
ATOM 753 O O . CYS A 1 97 ? -6.066 14.612 4.010 1.00 56.25 97 CYS A O 1
ATOM 755 N N . HIS A 1 98 ? -6.406 13.847 1.932 1.00 61.03 98 HIS A N 1
ATOM 756 C CA . HIS A 1 98 ? -7.717 14.468 1.806 1.00 61.03 98 HIS A CA 1
ATOM 757 C C . HIS A 1 98 ? -8.747 13.446 2.277 1.00 61.03 98 HIS A C 1
ATOM 759 O O . HIS A 1 98 ? -8.823 12.335 1.738 1.00 61.03 98 HIS A O 1
ATOM 765 N N . VAL A 1 99 ? -9.517 13.809 3.304 1.00 55.88 99 VAL A N 1
ATOM 766 C CA . VAL A 1 99 ? -10.730 13.069 3.658 1.00 55.88 99 VAL A CA 1
ATOM 767 C C . VAL A 1 99 ? -11.643 13.166 2.445 1.00 55.88 99 VAL A C 1
ATOM 769 O O . VAL A 1 99 ? -11.880 14.266 1.941 1.00 55.88 99 VAL A O 1
ATOM 772 N N . GLY A 1 100 ? -12.098 12.025 1.936 1.00 51.81 100 GLY A N 1
ATOM 773 C CA . GLY A 1 100 ? -13.077 12.011 0.859 1.00 51.81 100 GLY A CA 1
ATOM 774 C C . GLY A 1 100 ? -14.362 12.647 1.374 1.00 51.81 100 GLY A C 1
ATOM 775 O O . GLY A 1 100 ? -15.151 11.984 2.042 1.00 51.81 100 GLY A O 1
ATOM 776 N N . MET A 1 101 ? -14.564 13.940 1.116 1.00 41.41 101 MET A N 1
ATOM 777 C CA . MET A 1 101 ? -15.894 14.527 1.199 1.00 41.41 101 MET A CA 1
ATOM 778 C C . MET A 1 101 ? -16.727 13.826 0.128 1.00 41.41 101 MET A C 1
ATOM 780 O O . MET A 1 101 ? -16.377 13.855 -1.051 1.00 41.41 101 MET A O 1
ATOM 784 N N . SER A 1 102 ? -17.742 13.110 0.609 1.00 41.62 102 SER A N 1
ATOM 785 C CA . SER A 1 102 ? -18.782 12.412 -0.153 1.00 41.62 102 SER A CA 1
ATOM 786 C C . SER A 1 102 ? -19.257 13.164 -1.386 1.00 41.62 102 SER A C 1
ATOM 788 O O . SER A 1 102 ? -19.493 14.384 -1.231 1.00 41.62 102 SER A O 1
#